Protein AF-A0A9D4NEV8-F1 (afdb_monomer)

Nearest PDB structures (foldseek):
  4ic1-assembly1_J  TM=6.643E-01  e=3.230E+00  Saccharolobus solfataricus P2
  6wxp-assembly2_C  TM=3.527E-01  e=1.921E+00  synthetic construct
  2dqr-assembly1_B  TM=2.646E-01  e=9.402E-01  Bacillus subtilis
  7wv9-assembly1_A  TM=4.671E-01  e=6.183E+00  Homo sapiens
  3kn1-assembly1_A  TM=3.093E-01  e=5.794E+00  Homo sapiens

Solvent-accessible surface area (backbone atoms only — not comparable to full-atom values): 5435 Å² total; per-residue (Å²): 111,40,69,68,55,38,50,75,69,40,85,88,46,59,48,44,67,49,97,88,66,49,71,44,73,36,75,91,32,68,69,41,53,51,51,44,51,50,26,62,76,71,68,43,62,64,47,75,49,74,48,77,47,101,69,36,76,48,79,40,80,43,71,54,56,79,81,57,59,78,51,50,60,60,51,53,49,42,41,68,73,46,54,55,55,62,76,80,112

InterPro domains:
  IPR011335 Restriction endonuclease type II-like [SSF52980] (28-79)
  IPR011604 PD-(D/E)XK endonuclease-like domain superfamily [G3DSA:3.90.320.10] (5-84)
  IPR051703 NF-kappa-B Signaling Regulator [PTHR46609] (1-85)

Secondary structure (DSSP, 8-state):
--HHHHHHHSTT-SEEE-TTS-EEE-TTSHHHHHHHHHHHHH--SEEEEEEEETTEEEEEEEE--GGGGGGHHHHHHHIIIIIHHHT--

Structure (mmCIF, N/CA/C/O backbone):
data_AF-A0A9D4NEV8-F1
#
_entry.id   AF-A0A9D4NEV8-F1
#
loop_
_atom_site.group_PDB
_atom_site.id
_atom_site.type_symbol
_atom_site.label_atom_id
_atom_site.label_alt_id
_atom_site.label_comp_id
_atom_site.label_asym_id
_atom_site.label_entity_id
_atom_site.label_seq_id
_atom_site.pdbx_PDB_ins_code
_atom_site.Cartn_x
_atom_site.Cartn_y
_atom_site.Cartn_z
_atom_site.occupancy
_atom_site.B_iso_or_equiv
_atom_site.auth_seq_id
_atom_site.auth_comp_id
_atom_site.auth_asym_id
_atom_site.auth_atom_id
_atom_site.pdbx_PDB_model_num
ATOM 1 N N . MET A 1 1 ? -7.532 -3.176 20.205 1.00 87.06 1 MET A N 1
ATOM 2 C CA . MET A 1 1 ? -8.140 -2.058 19.479 1.00 87.06 1 MET A CA 1
ATOM 3 C C . MET A 1 1 ? -8.690 -2.629 18.190 1.00 87.06 1 MET A C 1
ATOM 5 O O . MET A 1 1 ? -7.985 -3.442 17.600 1.00 87.06 1 MET A O 1
ATOM 9 N N . THR A 1 2 ? -9.932 -2.329 17.828 1.00 94.94 2 THR A N 1
ATOM 10 C CA . THR A 1 2 ? -10.479 -2.662 16.503 1.00 94.94 2 THR A CA 1
ATOM 11 C C . THR A 1 2 ? -9.849 -1.756 15.445 1.00 94.94 2 THR A C 1
ATOM 13 O O . THR A 1 2 ? -9.204 -0.757 15.772 1.00 94.94 2 THR A O 1
ATOM 16 N N . ILE A 1 3 ? -10.010 -2.081 14.165 1.00 95.19 3 ILE A N 1
ATOM 17 C CA . ILE A 1 3 ? -9.402 -1.278 13.096 1.00 95.19 3 ILE A CA 1
ATOM 18 C C . ILE A 1 3 ? -10.107 0.083 12.976 1.00 95.19 3 ILE A C 1
ATOM 20 O O . ILE A 1 3 ? -9.469 1.094 12.703 1.00 95.19 3 ILE A O 1
ATOM 24 N N . GLN A 1 4 ? -11.401 0.141 13.286 1.00 92.25 4 GLN A N 1
ATOM 25 C CA . GLN A 1 4 ? -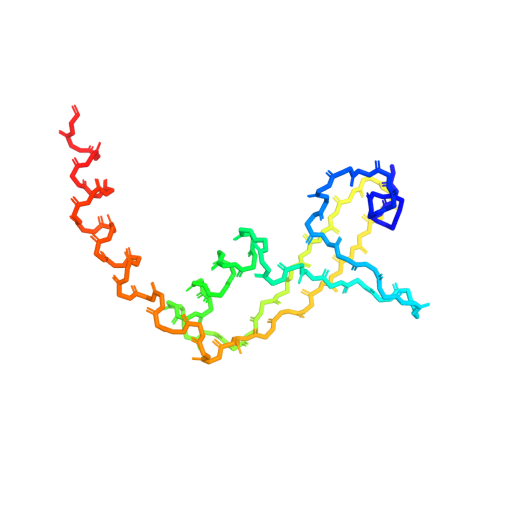12.176 1.387 13.324 1.00 92.25 4 GLN A CA 1
ATOM 26 C C . GLN A 1 4 ? -11.768 2.290 14.499 1.00 92.25 4 GLN A C 1
ATOM 28 O O . GLN A 1 4 ? -11.628 3.504 14.335 1.00 92.25 4 GLN A O 1
ATOM 33 N N . GLU A 1 5 ? -11.507 1.703 15.674 1.00 93.50 5 GLU A N 1
ATOM 34 C CA . GLU A 1 5 ? -10.938 2.439 16.808 1.00 93.50 5 GLU A CA 1
ATOM 35 C C . GLU A 1 5 ? -9.568 3.022 16.436 1.00 93.50 5 GLU A C 1
ATOM 37 O O . GLU A 1 5 ? -9.286 4.176 16.759 1.00 93.50 5 GLU A O 1
ATOM 42 N N . ALA A 1 6 ? -8.738 2.264 15.708 1.00 94.44 6 ALA A N 1
ATOM 43 C CA . ALA A 1 6 ? -7.441 2.735 15.230 1.00 94.44 6 ALA A CA 1
ATOM 44 C C . ALA A 1 6 ? -7.576 3.938 14.280 1.00 94.44 6 ALA A C 1
ATOM 46 O O . ALA A 1 6 ? -6.877 4.928 14.482 1.00 94.44 6 ALA A O 1
ATOM 47 N N . CYS A 1 7 ? -8.516 3.908 13.325 1.00 92.88 7 CYS A N 1
ATOM 48 C CA . CYS A 1 7 ? -8.796 5.049 12.439 1.00 92.88 7 CYS A CA 1
ATOM 49 C C . CYS A 1 7 ? -9.149 6.335 13.201 1.00 92.88 7 CYS A C 1
ATOM 51 O O . CYS A 1 7 ? -8.804 7.424 12.752 1.00 92.88 7 CYS A O 1
ATOM 53 N N . SER A 1 8 ? -9.830 6.215 14.344 1.00 90.75 8 SER A N 1
ATOM 54 C CA . SER A 1 8 ? -10.300 7.372 15.120 1.00 90.75 8 SER A CA 1
ATOM 55 C C . SER A 1 8 ? -9.291 7.875 16.158 1.00 90.75 8 SER A C 1
ATOM 57 O O . SER A 1 8 ? -9.352 9.034 16.560 1.00 90.75 8 SER A O 1
ATOM 59 N N . SER A 1 9 ? -8.394 7.009 16.636 1.00 93.38 9 SER A N 1
A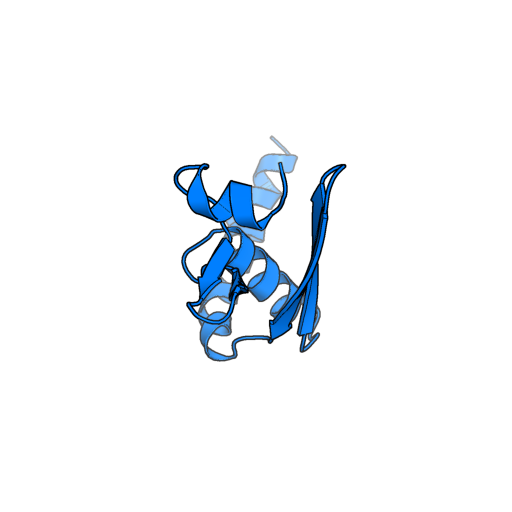TOM 60 C CA . SER A 1 9 ? -7.537 7.295 17.799 1.00 93.38 9 SER A CA 1
ATOM 61 C C . SER A 1 9 ? -6.045 7.366 17.484 1.00 93.38 9 SER A C 1
ATOM 63 O O . SER A 1 9 ? -5.304 8.033 18.208 1.00 93.38 9 SER A O 1
ATOM 65 N N . ILE A 1 10 ? -5.585 6.717 16.411 1.00 94.25 10 ILE A N 1
ATOM 66 C CA . ILE A 1 10 ? -4.183 6.760 15.999 1.00 94.25 10 ILE A CA 1
ATOM 67 C C . ILE A 1 10 ? -4.000 7.898 15.002 1.00 94.25 10 ILE A C 1
ATOM 69 O O . ILE A 1 10 ? -4.549 7.891 13.898 1.00 94.25 10 ILE A O 1
ATOM 73 N N . LYS A 1 11 ? -3.168 8.867 15.380 1.00 90.75 11 LYS A N 1
ATOM 74 C CA . LYS A 1 11 ? -2.750 9.931 14.473 1.00 90.75 11 LYS A CA 1
ATOM 75 C C . LYS A 1 11 ? -2.022 9.330 13.266 1.00 90.75 11 LYS A C 1
ATOM 77 O O . LYS A 1 11 ? -1.184 8.448 13.427 1.00 90.75 11 LYS A O 1
ATOM 82 N N . ASP A 1 12 ? -2.340 9.830 12.075 1.00 88.56 12 ASP A N 1
ATOM 83 C CA . ASP A 1 12 ? -1.716 9.422 10.811 1.00 88.56 12 ASP A CA 1
ATOM 84 C C . ASP A 1 12 ? -1.893 7.927 10.476 1.00 88.56 12 ASP A C 1
ATOM 86 O O . ASP A 1 12 ? -1.117 7.356 9.711 1.00 88.56 12 ASP A O 1
ATOM 90 N N . PHE A 1 13 ? -2.948 7.282 10.999 1.00 94.81 13 PHE A N 1
ATOM 91 C CA . PHE A 1 13 ? -3.298 5.921 10.593 1.00 94.81 13 PHE A CA 1
ATOM 92 C C . PHE A 1 13 ? -3.547 5.850 9.082 1.00 94.81 13 PHE A C 1
ATOM 94 O O . PHE A 1 13 ? -4.125 6.761 8.486 1.00 94.81 13 PHE A O 1
ATOM 101 N N . TYR A 1 14 ? -3.099 4.770 8.451 1.00 95.19 14 TYR A N 1
ATO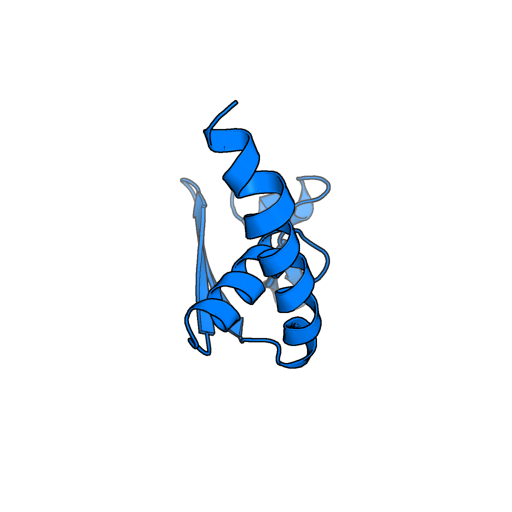M 102 C CA . TYR A 1 14 ? -3.045 4.665 6.992 1.00 95.19 14 TYR A CA 1
ATOM 103 C C . TYR A 1 14 ? -4.402 4.400 6.331 1.00 95.19 14 TYR A C 1
ATOM 105 O O . TYR A 1 14 ? -4.536 4.597 5.123 1.00 95.19 14 TYR A O 1
ATOM 113 N N . LEU A 1 15 ? -5.407 3.973 7.098 1.00 96.50 15 LEU A N 1
ATOM 114 C CA . LEU A 1 15 ? -6.779 3.830 6.619 1.00 96.50 15 LEU A CA 1
ATOM 115 C C . LEU A 1 15 ? -7.623 5.059 6.967 1.00 96.50 15 LEU A C 1
ATOM 117 O O . LEU A 1 15 ? -7.426 5.681 8.009 1.00 96.50 15 LEU A O 1
ATOM 121 N N . ASP A 1 16 ? -8.592 5.348 6.106 1.00 93.62 16 ASP A N 1
ATOM 122 C CA . ASP A 1 16 ? -9.726 6.227 6.371 1.00 93.62 16 ASP A CA 1
ATOM 123 C C . ASP A 1 16 ? -11.005 5.411 6.529 1.00 93.62 16 ASP A C 1
ATOM 125 O O . ASP A 1 16 ? -11.171 4.350 5.916 1.00 93.62 16 ASP A O 1
ATOM 129 N N . GLN A 1 17 ? -11.928 5.948 7.323 1.00 93.00 17 GLN A N 1
ATOM 130 C CA . GLN A 1 17 ? -13.286 5.445 7.453 1.00 93.00 17 GLN A CA 1
ATOM 131 C C . GLN A 1 17 ? -14.260 6.461 6.850 1.00 93.00 17 GLN A C 1
ATOM 133 O O . GLN A 1 17 ? -14.264 7.628 7.241 1.00 93.00 17 GLN A O 1
ATOM 138 N N . SER A 1 18 ? -15.085 6.032 5.897 1.00 90.44 18 SER A N 1
ATOM 139 C CA . SER A 1 18 ? -16.169 6.856 5.356 1.00 90.44 18 SER A CA 1
ATOM 140 C C . SER A 1 18 ? -17.355 6.930 6.319 1.00 90.44 18 SER A C 1
ATOM 142 O O . SER A 1 18 ? -17.472 6.149 7.264 1.00 90.44 18 SER A O 1
ATOM 144 N N . SER A 1 19 ? -18.272 7.868 6.072 1.00 88.19 19 SER A N 1
ATOM 145 C CA . SER A 1 19 ? -19.467 8.076 6.903 1.00 88.19 19 SER A CA 1
ATOM 146 C C . SER A 1 19 ? -20.397 6.858 6.981 1.00 88.19 19 SER A C 1
ATOM 148 O O . SER A 1 19 ? -21.126 6.715 7.956 1.00 88.19 19 SER A O 1
ATOM 150 N N . ASP A 1 20 ? -20.356 5.969 5.987 1.00 89.62 20 ASP A N 1
ATOM 151 C CA . ASP A 1 20 ? -21.082 4.692 5.954 1.00 89.62 20 ASP A CA 1
ATOM 152 C C . ASP A 1 20 ? -20.332 3.538 6.653 1.00 89.62 20 ASP A C 1
ATOM 154 O O . ASP A 1 20 ? -20.786 2.395 6.642 1.00 89.62 20 ASP A O 1
ATOM 158 N N . GLY A 1 21 ? -19.178 3.824 7.263 1.00 87.25 21 GLY A N 1
ATOM 159 C 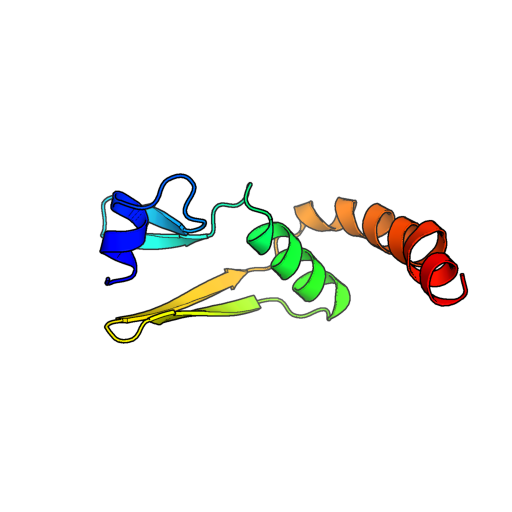CA . GLY A 1 21 ? -18.370 2.870 8.012 1.00 87.25 21 GLY A CA 1
ATOM 160 C C . GLY A 1 21 ? -17.390 2.046 7.174 1.00 87.25 21 GLY A C 1
ATOM 161 O O . GLY A 1 21 ? -16.661 1.237 7.756 1.00 87.25 21 GLY A O 1
ATOM 162 N N . ARG A 1 22 ? -17.324 2.237 5.847 1.00 91.69 22 ARG A N 1
ATOM 163 C CA . ARG A 1 22 ? -16.371 1.512 4.989 1.00 91.69 22 ARG A CA 1
ATOM 164 C C . ARG A 1 22 ? -14.942 2.000 5.211 1.00 91.69 22 ARG A C 1
ATOM 166 O O . ARG A 1 22 ? -14.682 3.189 5.361 1.00 91.69 22 ARG A O 1
ATOM 173 N N . LEU A 1 23 ? -14.006 1.057 5.191 1.00 94.88 23 LEU A N 1
ATOM 174 C CA . LEU A 1 23 ? -12.579 1.335 5.315 1.00 94.88 23 LEU A CA 1
ATOM 175 C C . LEU A 1 23 ? -11.928 1.430 3.936 1.00 94.88 23 LEU A C 1
ATOM 177 O O . LEU A 1 23 ? -12.215 0.631 3.042 1.00 94.88 23 LEU A O 1
ATOM 181 N N . SER A 1 24 ? -11.024 2.390 3.775 1.00 95.56 24 SER A N 1
ATOM 182 C CA . SER A 1 24 ? -10.242 2.570 2.552 1.00 95.56 24 SER A CA 1
ATOM 183 C C . SER A 1 24 ? -8.811 2.982 2.875 1.00 95.56 24 SER A C 1
ATOM 185 O O . SER A 1 24 ? -8.554 3.617 3.892 1.00 95.56 24 SER A O 1
ATOM 187 N N . LEU A 1 25 ? -7.858 2.593 2.028 1.00 96.94 25 LEU A N 1
ATOM 188 C CA . LEU A 1 25 ? -6.467 3.006 2.177 1.00 96.94 25 LEU A CA 1
ATOM 189 C C . LEU A 1 25 ? -6.279 4.425 1.630 1.00 96.94 25 LEU A C 1
ATOM 191 O O . LEU A 1 25 ? -6.660 4.702 0.491 1.00 96.94 25 LEU A O 1
ATOM 195 N N . LYS A 1 26 ? -5.632 5.297 2.409 1.00 96.06 26 LYS A N 1
ATOM 196 C CA . LYS A 1 26 ? -5.259 6.650 1.980 1.00 96.06 26 LYS A CA 1
ATOM 197 C C . LYS A 1 26 ? -4.368 6.594 0.744 1.00 96.06 26 LYS A C 1
ATOM 199 O O . LYS A 1 26 ? -3.265 6.056 0.810 1.00 96.06 26 LYS A O 1
ATOM 204 N N . GLN A 1 27 ? -4.802 7.204 -0.359 1.00 94.19 27 GLN A N 1
ATOM 205 C CA . GLN A 1 27 ? -4.024 7.202 -1.607 1.00 94.19 27 GLN A CA 1
ATOM 206 C C . GLN A 1 27 ? -2.683 7.933 -1.472 1.00 94.19 27 GLN A C 1
ATOM 208 O O . GLN A 1 27 ? -1.703 7.541 -2.089 1.00 94.19 27 GLN A O 1
ATOM 213 N N . ALA A 1 28 ? -2.614 8.951 -0.612 1.00 93.31 28 ALA A N 1
ATOM 214 C CA . ALA A 1 28 ? -1.374 9.669 -0.323 1.00 93.31 28 ALA A CA 1
ATOM 215 C C . ALA A 1 28 ? -0.425 8.909 0.628 1.00 93.31 28 ALA A C 1
ATOM 217 O O . ALA A 1 28 ? 0.676 9.382 0.900 1.00 93.31 28 ALA A O 1
ATOM 218 N N . HIS A 1 29 ? -0.841 7.767 1.187 1.00 95.50 29 HIS A N 1
ATOM 219 C CA . HIS A 1 29 ? -0.028 7.018 2.140 1.00 95.50 29 HIS A CA 1
ATOM 220 C C . HIS A 1 29 ? 0.927 6.050 1.430 1.00 95.50 29 HIS A C 1
ATOM 222 O O . HIS A 1 29 ? 0.587 5.432 0.421 1.00 95.50 29 HIS A O 1
ATOM 228 N N . ASN A 1 30 ? 2.112 5.836 2.006 1.00 95.56 30 ASN A N 1
ATOM 229 C CA . ASN A 1 30 ? 3.172 5.004 1.422 1.00 95.56 30 ASN A CA 1
ATOM 230 C C . ASN A 1 30 ? 2.713 3.583 1.055 1.00 95.56 30 ASN A C 1
ATOM 232 O O . ASN A 1 30 ? 3.099 3.066 0.009 1.00 95.56 30 ASN A O 1
ATOM 236 N N . TYR A 1 31 ? 1.858 2.960 1.872 1.00 96.69 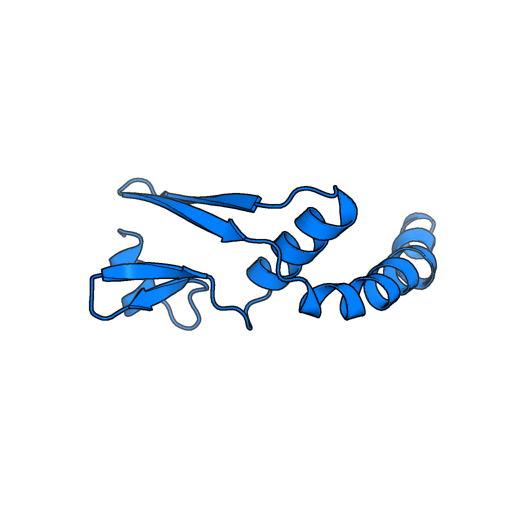31 TYR A N 1
ATOM 237 C CA . TYR A 1 31 ? 1.299 1.636 1.565 1.00 96.69 31 TYR A CA 1
ATOM 238 C C . TYR A 1 31 ? 0.499 1.602 0.264 1.00 96.69 31 TYR A C 1
ATOM 240 O O . TYR A 1 31 ? 0.533 0.595 -0.438 1.00 96.69 31 TYR A O 1
ATOM 248 N N . TRP A 1 32 ? -0.182 2.691 -0.101 1.00 97.69 32 TRP A N 1
ATOM 249 C CA . TRP A 1 32 ? -0.903 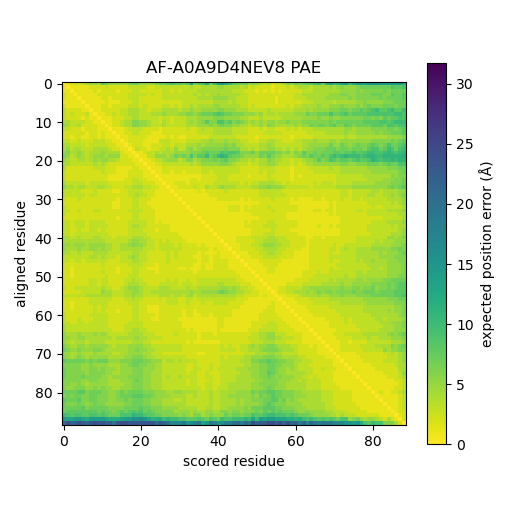2.734 -1.366 1.00 97.69 32 TRP A CA 1
ATOM 250 C C . TRP A 1 32 ? 0.076 2.705 -2.537 1.00 97.69 32 TRP A C 1
ATOM 252 O O . TRP A 1 32 ? -0.072 1.878 -3.433 1.00 97.69 32 TRP A O 1
ATOM 262 N N . HIS A 1 33 ? 1.139 3.511 -2.479 1.00 96.50 33 HIS A N 1
ATOM 263 C CA . HIS A 1 33 ? 2.194 3.500 -3.495 1.00 96.50 33 HIS A CA 1
ATOM 264 C C . HIS A 1 33 ? 2.916 2.147 -3.580 1.00 96.50 33 HIS A C 1
ATOM 266 O O . HIS A 1 33 ? 3.196 1.683 -4.682 1.00 96.50 33 HIS A O 1
ATOM 272 N N . GLN A 1 34 ? 3.173 1.478 -2.450 1.00 96.12 34 GLN A N 1
ATOM 273 C CA . GLN A 1 34 ? 3.763 0.132 -2.446 1.00 96.12 34 GLN A CA 1
ATOM 274 C C . GLN A 1 34 ? 2.880 -0.877 -3.190 1.00 96.12 34 GLN A C 1
ATOM 276 O O . GLN A 1 34 ? 3.364 -1.587 -4.073 1.00 96.12 34 GLN A O 1
ATOM 281 N N . ILE A 1 35 ? 1.582 -0.901 -2.878 1.00 97.69 35 ILE A N 1
ATOM 282 C CA . ILE A 1 35 ? 0.623 -1.815 -3.507 1.00 97.69 35 ILE A CA 1
ATOM 283 C C . ILE A 1 35 ? 0.471 -1.489 -4.994 1.00 97.69 35 ILE A C 1
ATOM 285 O O . ILE A 1 35 ? 0.512 -2.396 -5.822 1.00 97.69 35 ILE A O 1
ATOM 289 N N . GLN A 1 36 ? 0.366 -0.209 -5.367 1.00 98.12 36 GLN A N 1
ATOM 290 C CA . GLN A 1 36 ? 0.309 0.183 -6.777 1.00 98.12 36 GLN A CA 1
ATOM 291 C C . GLN A 1 36 ? 1.563 -0.249 -7.543 1.00 98.12 36 GLN A C 1
ATOM 293 O O . GLN A 1 36 ? 1.438 -0.805 -8.634 1.00 98.12 36 GLN A O 1
ATOM 298 N N . GLY A 1 37 ? 2.755 -0.085 -6.963 1.00 96.75 37 GLY A N 1
ATOM 299 C CA . GLY A 1 37 ? 4.000 -0.587 -7.544 1.00 96.75 37 GLY A CA 1
ATOM 300 C C . GLY A 1 37 ? 3.955 -2.088 -7.798 1.00 96.75 37 GLY A C 1
ATOM 301 O O . GLY A 1 37 ? 4.206 -2.534 -8.917 1.00 96.75 37 GLY A O 1
ATOM 302 N N . GLN A 1 38 ? 3.545 -2.867 -6.798 1.00 96.56 38 GLN A N 1
ATOM 303 C CA . GLN A 1 38 ? 3.410 -4.319 -6.921 1.00 96.56 38 GLN A CA 1
ATOM 304 C C . GLN A 1 38 ? 2.400 -4.720 -8.003 1.00 96.56 38 GLN A C 1
ATOM 306 O O . GLN A 1 38 ? 2.699 -5.594 -8.816 1.00 96.56 38 GLN A O 1
ATOM 311 N N . LEU A 1 39 ? 1.236 -4.069 -8.073 1.00 98.00 39 LEU A N 1
ATOM 312 C CA . LEU A 1 39 ? 0.213 -4.339 -9.091 1.00 98.00 39 LEU A CA 1
ATOM 313 C C . LEU A 1 39 ? 0.713 -4.071 -10.515 1.00 98.00 39 LEU A C 1
ATOM 315 O O . LEU A 1 39 ? 0.394 -4.819 -11.440 1.00 98.00 39 LEU A O 1
ATOM 319 N N . HIS A 1 40 ? 1.506 -3.019 -10.707 1.00 97.38 40 HIS A N 1
ATOM 320 C CA . HIS A 1 40 ? 2.079 -2.705 -12.012 1.00 97.38 40 HIS A CA 1
ATOM 321 C C . HIS A 1 40 ? 3.206 -3.665 -12.397 1.00 97.38 40 HIS A C 1
ATOM 323 O O . HIS A 1 40 ? 3.190 -4.186 -13.508 1.00 97.38 40 HIS A O 1
ATOM 329 N N . ILE A 1 41 ? 4.137 -3.943 -11.480 1.00 94.69 41 ILE A N 1
ATOM 330 C CA . ILE A 1 41 ? 5.282 -4.833 -11.728 1.00 94.69 41 ILE A CA 1
ATOM 331 C C . ILE A 1 41 ? 4.817 -6.263 -12.031 1.00 94.69 41 ILE A C 1
ATOM 333 O O . ILE A 1 41 ? 5.335 -6.908 -12.935 1.00 94.69 41 ILE A O 1
ATOM 337 N N . THR A 1 42 ? 3.820 -6.758 -11.296 1.00 95.88 42 THR A N 1
ATOM 338 C CA . THR A 1 42 ? 3.293 -8.125 -11.470 1.00 95.88 42 THR A CA 1
ATOM 339 C C . THR A 1 42 ? 2.264 -8.250 -12.594 1.00 95.88 42 THR A C 1
ATOM 341 O O . THR A 1 42 ? 1.860 -9.356 -12.935 1.00 95.88 42 THR A O 1
ATOM 344 N N . GLY A 1 43 ? 1.779 -7.133 -13.144 1.00 96.25 43 GLY A N 1
ATOM 345 C CA . GLY A 1 43 ? 0.680 -7.122 -14.110 1.00 96.25 43 GLY A CA 1
ATOM 346 C C . GLY A 1 43 ? -0.710 -7.388 -13.509 1.00 96.25 43 GLY A C 1
ATOM 347 O O . GLY A 1 43 ? -1.708 -7.262 -14.216 1.00 96.25 43 GLY A O 1
ATOM 348 N N . THR A 1 44 ? -0.831 -7.657 -12.208 1.00 97.56 44 THR A N 1
ATOM 349 C CA . THR A 1 44 ? -2.100 -7.990 -11.531 1.00 97.56 44 THR A CA 1
ATOM 350 C C . THR A 1 44 ? -3.035 -6.784 -11.411 1.00 97.56 44 THR A C 1
ATOM 352 O O . THR A 1 44 ? -2.574 -5.676 -11.177 1.00 97.56 44 THR A O 1
ATOM 355 N N . ASN A 1 45 ? -4.354 -6.951 -11.544 1.00 97.94 45 ASN A N 1
ATOM 356 C CA . ASN A 1 45 ? -5.296 -5.814 -11.530 1.00 97.94 45 ASN A CA 1
ATOM 357 C C . ASN A 1 45 ? -5.812 -5.420 -10.142 1.00 97.94 45 ASN A C 1
ATOM 359 O O . ASN A 1 45 ? -6.334 -4.319 -9.977 1.00 97.94 45 ASN A O 1
ATOM 363 N N . THR A 1 46 ? -5.682 -6.300 -9.153 1.00 97.88 46 THR A N 1
ATOM 364 C CA . THR A 1 46 ? -6.216 -6.079 -7.808 1.00 97.88 46 THR A CA 1
ATOM 365 C C . THR A 1 46 ? -5.354 -6.732 -6.738 1.00 97.88 46 THR A C 1
ATOM 367 O O . THR A 1 46 ? -4.759 -7.778 -6.988 1.00 97.88 46 THR A O 1
ATOM 370 N N . CYS A 1 47 ? -5.350 -6.151 -5.540 1.00 97.62 47 CYS A N 1
ATOM 371 C CA . CYS A 1 47 ? -4.727 -6.685 -4.331 1.00 97.62 47 CYS A CA 1
ATOM 372 C C . CYS A 1 47 ? -5.750 -6.670 -3.187 1.00 97.62 47 CYS A C 1
ATOM 374 O O . CYS A 1 47 ? -6.508 -5.709 -3.055 1.00 97.62 47 CYS A O 1
ATOM 376 N N . ASP A 1 48 ? -5.772 -7.720 -2.367 1.00 97.81 48 ASP A N 1
ATOM 377 C CA . ASP A 1 48 ? -6.505 -7.737 -1.102 1.00 97.81 48 ASP A CA 1
ATOM 378 C C . ASP A 1 48 ? -5.561 -7.348 0.037 1.00 97.81 48 ASP A C 1
ATOM 380 O O . ASP A 1 48 ? -4.700 -8.129 0.443 1.00 97.81 48 ASP A O 1
ATOM 384 N N . LEU A 1 49 ? -5.721 -6.129 0.557 1.00 97.62 49 LEU A N 1
ATOM 385 C CA . LEU A 1 49 ? -5.017 -5.680 1.750 1.00 97.62 49 LEU A CA 1
ATOM 386 C C . LEU A 1 49 ? -5.725 -6.240 2.983 1.00 97.62 49 LEU A C 1
ATOM 388 O O . LEU A 1 49 ? -6.819 -5.801 3.336 1.00 97.62 49 LEU A O 1
ATOM 392 N N . VAL A 1 50 ? -5.085 -7.198 3.645 1.00 97.31 50 VAL A N 1
ATOM 393 C CA . VAL A 1 50 ? -5.571 -7.768 4.903 1.00 97.31 50 VAL A CA 1
ATOM 394 C C . VAL A 1 50 ? -4.983 -6.977 6.065 1.00 97.31 50 VAL A C 1
ATOM 396 O O . VAL A 1 50 ? -3.769 -6.961 6.264 1.00 97.31 50 VAL A O 1
ATOM 399 N N . VAL A 1 51 ? -5.846 -6.333 6.844 1.00 96.06 51 VAL A N 1
ATOM 400 C CA . VAL A 1 51 ? -5.480 -5.644 8.082 1.00 96.06 51 VAL A CA 1
ATOM 401 C C . VAL A 1 51 ? -6.013 -6.458 9.243 1.00 96.06 51 VAL A C 1
ATOM 403 O O . VAL A 1 51 ? -7.196 -6.792 9.289 1.00 96.06 51 VAL A O 1
ATOM 406 N N . TRP A 1 52 ? -5.132 -6.803 10.175 1.00 96.81 52 TRP A N 1
ATOM 407 C CA . TRP A 1 52 ? -5.457 -7.707 11.267 1.00 96.81 52 TRP A CA 1
ATOM 408 C C . TRP A 1 52 ? -5.005 -7.156 12.612 1.00 96.81 52 TRP A C 1
ATOM 410 O O . TRP A 1 52 ? -3.932 -6.568 12.751 1.00 96.81 52 TRP A O 1
ATOM 420 N N . THR A 1 53 ? -5.837 -7.395 13.618 1.00 95.19 53 THR A N 1
ATOM 421 C CA . THR A 1 53 ? -5.542 -7.205 15.033 1.00 95.19 53 THR A CA 1
ATOM 422 C C . THR A 1 53 ? -6.108 -8.394 15.812 1.00 95.19 53 THR A C 1
ATOM 424 O O . THR A 1 53 ? -6.987 -9.104 15.330 1.00 95.19 53 THR A O 1
ATOM 427 N N . ASN A 1 54 ? -5.724 -8.555 17.079 1.00 96.50 54 ASN A N 1
ATOM 428 C CA . ASN A 1 54 ? -6.326 -9.575 17.952 1.00 96.50 54 ASN A CA 1
ATOM 429 C C . ASN A 1 54 ? -7.848 -9.414 18.178 1.00 96.50 54 ASN A C 1
ATOM 431 O O . ASN A 1 54 ? -8.455 -10.289 18.788 1.00 96.50 54 ASN A O 1
ATOM 435 N N . LYS A 1 55 ? -8.460 -8.291 17.769 1.00 96.56 55 LYS A N 1
ATOM 436 C CA . LYS A 1 55 ? -9.892 -8.009 17.971 1.00 96.56 55 LYS A CA 1
ATOM 437 C C . LYS A 1 55 ? -10.696 -7.892 16.674 1.00 96.56 55 LYS A C 1
ATOM 439 O O . LYS A 1 55 ? -11.914 -7.800 16.755 1.00 96.56 55 LYS A O 1
ATOM 444 N N . ASP A 1 56 ? -10.042 -7.819 15.517 1.00 96.00 56 ASP A N 1
ATOM 445 C CA . ASP A 1 56 ? -10.682 -7.435 14.255 1.00 96.00 56 ASP A CA 1
ATOM 446 C C . ASP A 1 56 ? -9.825 -7.857 13.053 1.00 96.00 56 ASP A C 1
ATOM 448 O O . ASP A 1 56 ? -8.594 -7.848 13.130 1.00 96.00 56 ASP A O 1
ATOM 452 N N . LEU A 1 57 ? -10.476 -8.190 11.942 1.00 96.50 57 LEU A N 1
ATOM 453 C CA . LEU A 1 57 ? -9.858 -8.506 10.658 1.00 96.50 57 LEU A CA 1
ATOM 454 C C . LEU A 1 57 ? -10.671 -7.827 9.560 1.00 96.50 57 LEU A C 1
ATOM 456 O O . LEU A 1 57 ? -11.875 -8.042 9.452 1.00 96.50 57 LEU A O 1
ATOM 460 N N . GLN A 1 58 ? -10.002 -7.042 8.723 1.00 95.88 58 GLN A N 1
ATOM 461 C CA . GLN A 1 58 ? -10.620 -6.332 7.609 1.00 95.88 58 GLN A CA 1
ATOM 462 C C . GLN A 1 58 ? -9.856 -6.632 6.326 1.00 95.88 58 GLN A C 1
ATOM 464 O O . GLN A 1 58 ? -8.625 -6.618 6.305 1.00 95.88 58 GLN A O 1
ATOM 469 N N . VAL A 1 59 ? -10.592 -6.892 5.248 1.00 96.62 59 VAL A N 1
ATOM 470 C CA . VAL A 1 59 ? -10.025 -7.109 3.914 1.00 96.62 59 VAL A CA 1
ATOM 471 C C . VAL A 1 59 ? -10.451 -5.955 3.023 1.00 96.62 59 VAL A C 1
ATOM 473 O O . VAL A 1 59 ? -11.640 -5.733 2.801 1.00 96.62 59 VAL A O 1
ATOM 476 N N . ILE A 1 60 ? -9.472 -5.208 2.521 1.00 96.94 60 ILE A N 1
ATOM 477 C CA . ILE A 1 60 ? -9.681 -4.016 1.705 1.00 96.94 60 ILE A CA 1
ATOM 478 C C . ILE A 1 60 ? -9.146 -4.301 0.305 1.00 96.94 60 ILE A C 1
ATOM 480 O O . ILE A 1 60 ? -7.939 -4.385 0.080 1.00 96.94 60 ILE A O 1
ATOM 484 N N . ARG A 1 61 ? -10.061 -4.435 -0.654 1.00 97.38 61 ARG A N 1
ATOM 485 C CA . ARG A 1 61 ? -9.726 -4.621 -2.066 1.00 97.38 61 ARG A CA 1
ATOM 486 C C . ARG A 1 61 ? -9.211 -3.311 -2.657 1.00 97.38 61 ARG A C 1
ATOM 488 O O . ARG A 1 61 ? -9.930 -2.315 -2.690 1.00 97.38 61 ARG A O 1
ATOM 495 N N . ILE A 1 62 ? -7.998 -3.337 -3.192 1.00 97.62 62 ILE A N 1
ATOM 496 C CA . ILE A 1 62 ? -7.365 -2.213 -3.883 1.00 97.62 62 ILE A CA 1
ATOM 497 C C . ILE A 1 62 ? -7.238 -2.565 -5.362 1.00 97.62 62 ILE A C 1
ATOM 499 O O . ILE A 1 62 ? -6.695 -3.611 -5.720 1.00 97.62 62 ILE A O 1
ATOM 503 N N . ALA A 1 63 ? -7.758 -1.693 -6.221 1.00 98.00 63 ALA A N 1
ATOM 504 C CA . ALA A 1 63 ? -7.620 -1.810 -7.666 1.00 98.00 63 ALA A CA 1
ATOM 505 C C . ALA A 1 63 ? -6.352 -1.098 -8.154 1.00 98.00 63 ALA A C 1
ATOM 507 O O . ALA A 1 63 ? -5.911 -0.109 -7.562 1.00 98.00 63 ALA A O 1
ATOM 508 N N . LYS A 1 64 ? -5.782 -1.600 -9.251 1.00 98.19 64 LYS A N 1
ATOM 509 C CA . LYS A 1 64 ? -4.699 -0.933 -9.973 1.00 98.19 64 LYS A CA 1
ATOM 510 C C . LYS A 1 64 ? -5.183 0.429 -10.471 1.00 98.19 64 LYS A C 1
ATOM 512 O O . LYS A 1 64 ? -6.202 0.513 -11.150 1.00 98.19 64 LYS A O 1
ATOM 517 N 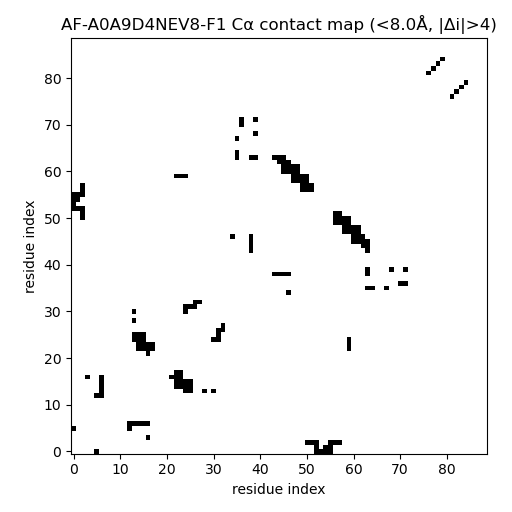N . ASP A 1 65 ? -4.423 1.468 -10.164 1.00 97.81 65 ASP A N 1
ATOM 518 C CA . ASP A 1 65 ? -4.604 2.808 -10.706 1.00 97.81 65 ASP A CA 1
ATOM 519 C C . ASP A 1 65 ? -3.695 2.993 -11.923 1.00 97.81 65 ASP A C 1
ATOM 521 O O . ASP A 1 65 ? -2.476 3.092 -11.805 1.00 97.81 65 ASP A O 1
ATOM 525 N N . HIS A 1 66 ? -4.291 3.066 -13.110 1.00 95.50 66 HIS A N 1
ATOM 526 C CA . HIS A 1 66 ? -3.554 3.198 -14.366 1.00 95.50 66 HIS A CA 1
ATOM 527 C C . HIS A 1 66 ? -2.719 4.484 -14.461 1.00 95.50 66 HIS A C 1
ATOM 529 O O . HIS A 1 66 ? -1.689 4.494 -15.143 1.00 95.50 66 HIS A O 1
ATOM 535 N N . LEU A 1 67 ? -3.118 5.550 -13.758 1.00 96.12 67 LEU A N 1
ATOM 536 C CA . LEU A 1 67 ? -2.384 6.817 -13.740 1.00 96.12 67 LEU A CA 1
ATOM 537 C C . LEU A 1 67 ? -1.099 6.722 -12.912 1.00 96.12 67 LEU A C 1
ATOM 539 O O . LEU A 1 67 ? -0.187 7.528 -13.085 1.00 96.12 67 LEU A O 1
ATOM 543 N N . TRP A 1 68 ? -0.986 5.710 -12.050 1.00 96.25 68 TRP A N 1
ATOM 544 C CA . TRP A 1 68 ? 0.179 5.519 -11.195 1.00 96.25 68 TRP A CA 1
ATOM 545 C C . TRP A 1 68 ? 1.425 5.058 -11.957 1.00 96.25 68 TRP A C 1
ATOM 547 O O . TRP A 1 68 ? 2.545 5.257 -11.484 1.00 96.25 68 TRP A O 1
ATOM 557 N N . SER A 1 69 ? 1.240 4.475 -13.143 1.00 94.44 69 SER A N 1
ATOM 558 C CA . SER A 1 69 ? 2.295 3.878 -13.973 1.00 94.44 69 SER A CA 1
ATOM 559 C C . SER A 1 69 ? 3.467 4.823 -14.279 1.00 94.44 69 SER A C 1
ATOM 561 O O . SER A 1 69 ? 4.595 4.362 -14.454 1.00 94.44 69 SER A O 1
ATOM 563 N N . VAL A 1 70 ? 3.250 6.142 -14.222 1.00 94.75 70 VAL A N 1
ATOM 564 C CA . VAL A 1 70 ? 4.295 7.179 -14.331 1.00 94.75 70 VAL A CA 1
ATOM 565 C C . VAL A 1 70 ? 5.401 7.071 -13.270 1.00 94.75 70 VAL A C 1
ATOM 567 O O . VAL A 1 70 ? 6.479 7.632 -13.449 1.00 94.75 70 VAL A O 1
ATOM 570 N N . ASN A 1 71 ? 5.158 6.370 -12.158 1.00 94.94 71 ASN A N 1
ATOM 571 C CA . ASN A 1 71 ? 6.133 6.188 -11.079 1.00 94.94 71 ASN A CA 1
ATOM 572 C C . ASN A 1 71 ? 7.064 4.986 -11.297 1.00 94.94 71 ASN A C 1
ATOM 574 O O . ASN A 1 71 ? 8.067 4.864 -10.594 1.00 94.94 71 ASN A O 1
ATOM 578 N N . LEU A 1 72 ? 6.768 4.113 -12.267 1.00 93.69 72 LEU A N 1
ATOM 579 C CA . LEU A 1 72 ? 7.558 2.905 -12.519 1.00 93.69 72 LEU A CA 1
ATOM 580 C C . LEU A 1 72 ? 8.986 3.218 -12.949 1.00 93.69 72 LEU A C 1
ATOM 582 O O . LEU A 1 72 ? 9.910 2.578 -12.457 1.00 93.69 72 LEU A O 1
ATOM 586 N N . SER A 1 73 ? 9.174 4.212 -13.822 1.00 93.12 73 SER A N 1
ATOM 587 C CA . SER A 1 73 ? 10.511 4.626 -14.264 1.00 93.12 73 SER A CA 1
ATOM 588 C C . SER A 1 73 ? 11.376 5.030 -13.074 1.00 93.12 73 SER A C 1
ATOM 590 O O . SER A 1 73 ? 12.447 4.472 -12.885 1.00 93.12 73 SER A O 1
ATOM 592 N N . LYS A 1 74 ? 10.848 5.880 -12.184 1.00 93.75 74 LYS A N 1
ATOM 593 C CA . LYS A 1 74 ? 11.542 6.312 -10.960 1.00 93.75 74 LYS A CA 1
ATOM 594 C C . LYS A 1 74 ? 11.936 5.138 -10.059 1.00 93.75 74 LYS A C 1
ATOM 596 O O . LYS A 1 74 ? 13.014 5.158 -9.476 1.00 93.75 74 LYS A O 1
ATOM 601 N N . MET A 1 75 ? 11.075 4.125 -9.928 1.00 93.06 75 MET A N 1
ATOM 602 C CA . MET A 1 75 ? 11.390 2.926 -9.142 1.00 93.06 75 MET A CA 1
ATOM 603 C C . MET A 1 75 ? 12.492 2.081 -9.778 1.00 93.06 75 MET A C 1
ATOM 605 O O . MET A 1 75 ? 13.375 1.608 -9.067 1.00 93.06 75 MET A O 1
ATOM 609 N N . ILE A 1 76 ? 12.432 1.881 -11.095 1.00 92.69 76 ILE A N 1
ATOM 610 C CA . ILE A 1 76 ? 13.438 1.125 -11.849 1.00 92.69 76 ILE A CA 1
ATOM 611 C C . ILE A 1 76 ? 14.787 1.844 -11.770 1.00 92.69 76 ILE A C 1
ATOM 613 O O . ILE A 1 76 ? 15.794 1.218 -11.443 1.00 92.69 76 ILE A O 1
ATOM 617 N N . ASP A 1 77 ? 14.792 3.161 -11.980 1.00 95.69 77 ASP A N 1
ATOM 618 C CA . ASP A 1 77 ? 15.991 3.993 -11.899 1.00 95.69 77 ASP A CA 1
ATOM 619 C C . ASP A 1 77 ? 16.615 3.916 -10.504 1.00 95.69 77 ASP A C 1
ATOM 621 O O . ASP A 1 77 ? 17.815 3.675 -10.385 1.00 95.69 77 ASP A O 1
ATOM 625 N N . PHE A 1 78 ? 15.809 4.040 -9.442 1.00 94.62 78 PHE A N 1
ATOM 626 C CA . PHE A 1 78 ? 16.272 3.867 -8.064 1.00 94.62 78 PHE A CA 1
ATOM 627 C C . PHE A 1 78 ? 16.834 2.461 -7.812 1.00 94.62 78 PHE A C 1
ATOM 629 O O . PHE A 1 78 ? 17.882 2.322 -7.177 1.00 94.62 78 PHE A O 1
ATOM 636 N N . TYR A 1 79 ? 16.165 1.416 -8.312 1.00 94.06 79 TYR A N 1
ATOM 637 C CA . TYR A 1 79 ? 16.611 0.038 -8.130 1.00 94.06 79 TYR A CA 1
ATOM 638 C C . TYR A 1 79 ? 18.005 -0.176 -8.725 1.00 94.06 79 TYR A C 1
ATOM 640 O O . TYR A 1 79 ? 18.896 -0.639 -8.020 1.00 94.06 79 TYR A O 1
ATOM 648 N N . PHE A 1 80 ? 18.219 0.204 -9.987 1.00 96.00 80 PHE A N 1
ATOM 649 C CA . PHE A 1 80 ? 19.496 -0.025 -10.667 1.00 96.00 80 PHE A CA 1
ATOM 650 C C . PHE A 1 80 ? 20.587 0.981 -10.294 1.00 96.00 80 PHE A C 1
ATOM 652 O O . PHE A 1 80 ? 21.757 0.608 -10.261 1.00 96.00 80 PHE A O 1
ATOM 659 N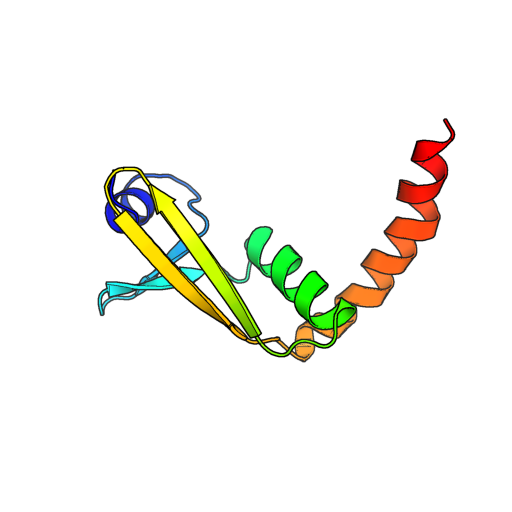 N . SER A 1 81 ? 20.227 2.234 -10.009 1.00 96.81 81 SER A N 1
ATOM 660 C CA . SER A 1 81 ? 21.206 3.314 -9.805 1.00 96.81 81 SER A CA 1
ATOM 661 C C . SER A 1 81 ? 21.562 3.552 -8.340 1.00 96.81 81 SER A C 1
ATOM 663 O O . SER A 1 81 ? 22.551 4.223 -8.066 1.00 96.81 81 SER A O 1
ATOM 665 N N . SER A 1 82 ? 20.761 3.062 -7.389 1.00 95.62 82 SER A N 1
ATOM 666 C CA . SER A 1 82 ? 20.963 3.340 -5.959 1.00 95.62 82 SER A CA 1
ATOM 667 C C . SER A 1 82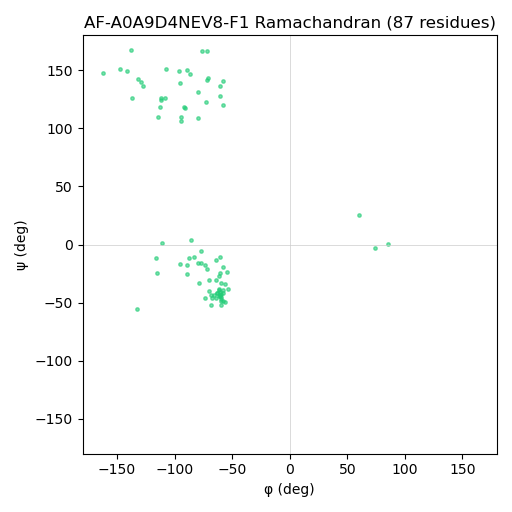 ? 20.889 2.084 -5.102 1.00 95.62 82 SER A C 1
ATOM 669 O O . SER A 1 82 ? 21.848 1.769 -4.403 1.00 95.62 82 SER A O 1
ATOM 671 N N . PHE A 1 83 ? 19.789 1.330 -5.174 1.00 95.88 83 PHE A N 1
ATOM 672 C CA . PHE A 1 83 ? 19.610 0.155 -4.318 1.00 95.88 83 PHE A CA 1
ATOM 673 C C . PHE A 1 83 ? 20.583 -0.972 -4.673 1.00 95.88 83 PHE A C 1
ATOM 675 O O . PHE A 1 83 ? 21.293 -1.459 -3.800 1.00 95.88 83 PHE A O 1
ATOM 682 N N . LEU A 1 84 ? 20.651 -1.372 -5.946 1.00 96.38 84 LEU A N 1
ATOM 683 C CA . LEU A 1 84 ? 21.499 -2.477 -6.387 1.00 96.38 84 LEU A CA 1
ATOM 684 C C . LEU A 1 84 ? 22.992 -2.220 -6.095 1.00 96.38 84 LEU A C 1
ATOM 686 O O . LEU A 1 84 ? 23.607 -3.121 -5.533 1.00 96.38 84 LEU A O 1
ATOM 690 N N . PRO A 1 85 ? 23.575 -1.032 -6.371 1.00 96.69 85 PRO A N 1
ATOM 691 C CA . PRO A 1 85 ? 24.946 -0.712 -5.965 1.00 96.69 85 PRO A CA 1
ATOM 692 C C . PRO A 1 85 ? 25.188 -0.815 -4.454 1.00 96.69 85 PRO A C 1
ATOM 694 O O . PRO A 1 85 ? 26.190 -1.397 -4.054 1.00 96.69 85 PRO A O 1
ATOM 697 N N . SER A 1 86 ? 24.247 -0.349 -3.622 1.00 96.56 86 SER A N 1
ATOM 698 C CA . SER A 1 86 ? 24.390 -0.374 -2.154 1.00 96.56 86 SER A CA 1
ATOM 699 C C . SER A 1 86 ? 24.466 -1.777 -1.537 1.00 96.56 86 SER A C 1
ATOM 701 O O . SER A 1 86 ? 24.806 -1.912 -0.369 1.00 96.56 86 SER A O 1
ATOM 703 N N . LEU A 1 87 ? 24.140 -2.831 -2.296 1.00 95.62 87 LEU A N 1
ATOM 704 C CA . LEU A 1 87 ? 24.258 -4.219 -1.834 1.00 95.62 87 LEU A CA 1
ATOM 705 C C . LEU A 1 87 ? 25.691 -4.765 -1.909 1.00 95.62 87 LEU A C 1
ATOM 707 O O . LEU A 1 87 ? 25.958 -5.822 -1.337 1.00 95.62 87 LEU A O 1
ATOM 711 N N . TYR A 1 88 ? 26.578 -4.096 -2.649 1.00 91.00 88 TYR A N 1
ATOM 712 C CA . TYR A 1 88 ? 27.967 -4.515 -2.861 1.00 91.00 88 TYR A CA 1
ATOM 713 C C . TYR A 1 88 ? 28.986 -3.596 -2.163 1.00 91.00 88 TYR A C 1
ATOM 715 O O . TYR A 1 88 ? 30.187 -3.824 -2.308 1.00 91.00 88 TYR A O 1
ATOM 723 N N . GLU A 1 89 ? 28.512 -2.573 -1.444 1.00 69.44 89 GLU A N 1
ATOM 724 C CA . GLU A 1 89 ? 29.301 -1.703 -0.554 1.00 69.44 89 GLU A CA 1
ATOM 725 C C . GLU A 1 89 ? 29.392 -2.295 0.861 1.00 69.44 89 GLU A C 1
ATOM 727 O O . GLU A 1 89 ? 30.491 -2.207 1.455 1.00 69.44 89 GLU A O 1
#

Organism: Dreissena polymorpha (NCBI:txid45954)

pLDDT: mean 94.8, std 3.68, range [69.44, 98.19]

Mean predicted aligned error: 3.53 Å

Foldseek 3Di:
DEVVCCQVPPPPPQWHADPVGDIDGDCPDPVVLVVLLVCVVVVNFWDWDWDDDPVYIDTHIDGHDPVSVVCNVVVVCCVVVPVVVVVVD

Sequence (89 aa):
MTIQEACSSIKDFYLDQSSDGRLSLKQAHNYWHQIQGQLHITGTNTCDLVVWTNKDLQVIRIAKDHLWSVNLSKMIDFYFSSFLPSLYE

Radius of gyration: 15.98 Å; Cα contacts (8 Å, |Δi|>4): 93; chains: 1; bounding box: 50×20×34 Å